Protein AF-A0A7W0KCL1-F1 (afdb_monomer)

Foldseek 3Di:
DDDDDDDDDDDDDDDDDDDDPDPPPPDDPPDPVPVVVVVVVVVVVVVVVVVVVVCVVPVVPDPVVPPPLDDDPDPDFDDKDADPVDNSWIWTQDPVGIDID

Solvent-accessible surface area (backbone atoms only — not comparable to full-atom values): 7010 Å² total; per-residue (Å²): 137,86,90,78,90,86,89,88,87,79,90,79,91,83,92,79,82,86,80,80,79,74,79,87,73,88,79,78,86,75,67,76,81,64,65,62,57,58,61,51,50,52,51,53,53,51,52,51,52,51,50,52,50,52,50,54,63,64,64,54,65,69,83,64,68,78,68,76,88,61,85,76,97,58,101,54,73,82,46,78,46,72,40,93,91,40,87,78,39,38,39,40,34,33,97,91,42,79,49,78,71

Mean predicted aligned error: 20.72 Å

Nearest PDB structures (foldseek):
  2kq8-assembly1_A  TM=3.205E-01  e=8.591E+00  [Bacillus thuringiensis] serovar konkukian

pLDDT: mean 71.92, std 16.6, range [38.66, 96.56]

Structure (mmCIF, N/CA/C/O backbone):
data_AF-A0A7W0KCL1-F1
#
_entry.id   AF-A0A7W0KCL1-F1
#
loop_
_atom_site.group_PDB
_atom_site.id
_atom_site.type_symbol
_atom_site.label_atom_id
_atom_site.label_alt_id
_atom_site.label_comp_id
_atom_site.label_asym_id
_atom_site.label_entity_id
_atom_site.label_seq_id
_atom_site.pdbx_PDB_ins_code
_atom_site.Cartn_x
_atom_site.Cartn_y
_atom_site.Cartn_z
_atom_site.occupancy
_atom_site.B_iso_or_equiv
_atom_site.auth_seq_id
_atom_site.auth_comp_id
_atom_site.auth_asym_id
_atom_site.auth_atom_id
_atom_site.pdbx_PDB_model_num
ATOM 1 N N . MET A 1 1 ? -71.463 10.173 85.326 1.00 38.66 1 MET A N 1
ATOM 2 C CA . MET A 1 1 ? -71.264 10.782 86.663 1.00 38.66 1 MET A CA 1
ATOM 3 C C . MET A 1 1 ? -70.099 10.067 87.355 1.00 38.66 1 MET A C 1
ATOM 5 O O . MET A 1 1 ? -69.989 8.862 87.196 1.00 38.66 1 MET A O 1
ATOM 9 N N . LYS A 1 2 ? -69.200 10.846 87.981 1.00 51.94 2 LYS A N 1
ATOM 10 C CA . LYS A 1 2 ? -67.881 10.530 88.609 1.00 51.94 2 LYS A CA 1
ATOM 11 C C . LYS A 1 2 ? -67.998 9.640 89.877 1.00 51.94 2 LYS A C 1
ATOM 13 O O . LYS A 1 2 ? -69.119 9.573 90.374 1.00 51.94 2 LYS A O 1
ATOM 18 N N . PRO A 1 3 ? -66.928 8.999 90.426 1.00 53.00 3 PRO A N 1
ATOM 19 C CA . PRO A 1 3 ? -65.611 9.580 90.817 1.00 53.00 3 PRO A CA 1
ATOM 20 C C . PRO A 1 3 ? -64.403 8.695 90.411 1.00 53.00 3 PRO A C 1
ATOM 22 O O . PRO A 1 3 ? -64.606 7.665 89.790 1.00 53.00 3 PRO A O 1
ATOM 25 N N . GLY A 1 4 ? -63.112 8.966 90.634 1.00 45.16 4 GLY A N 1
ATOM 26 C CA . GLY A 1 4 ? -62.271 9.936 91.363 1.00 45.16 4 GLY A CA 1
ATOM 27 C C . GLY A 1 4 ? -60.829 9.352 91.286 1.00 45.16 4 GLY A C 1
ATOM 28 O O . GLY A 1 4 ? -60.695 8.136 91.261 1.00 45.16 4 GLY A O 1
ATOM 29 N N . VAL A 1 5 ? -59.759 10.101 90.959 1.00 52.69 5 VAL A N 1
ATOM 30 C CA . VAL A 1 5 ? -58.849 10.807 91.909 1.00 52.69 5 VAL A CA 1
ATOM 31 C C . VAL A 1 5 ? -58.359 9.840 93.009 1.00 52.69 5 VAL A C 1
ATOM 33 O O . VAL A 1 5 ? -59.194 9.318 93.727 1.00 52.69 5 VAL A O 1
ATOM 36 N N . SER A 1 6 ? -57.087 9.535 93.289 1.00 53.59 6 SER A N 1
ATOM 37 C CA . SER A 1 6 ? -55.755 10.048 92.937 1.00 53.59 6 SER A CA 1
ATOM 38 C C . SER A 1 6 ? -54.704 9.079 93.503 1.00 53.59 6 SER A C 1
ATOM 40 O O . SER A 1 6 ? -54.946 8.483 94.548 1.00 53.59 6 SER A O 1
ATOM 42 N N . SER A 1 7 ? -53.500 9.021 92.930 1.00 56.59 7 SER A N 1
ATOM 43 C CA . SER A 1 7 ? -52.243 9.209 93.689 1.00 56.59 7 SER A CA 1
ATOM 44 C C . SER A 1 7 ? -51.022 9.122 92.769 1.00 56.59 7 SER A C 1
ATOM 46 O O . SER A 1 7 ? -50.796 8.155 92.053 1.00 56.59 7 SER A O 1
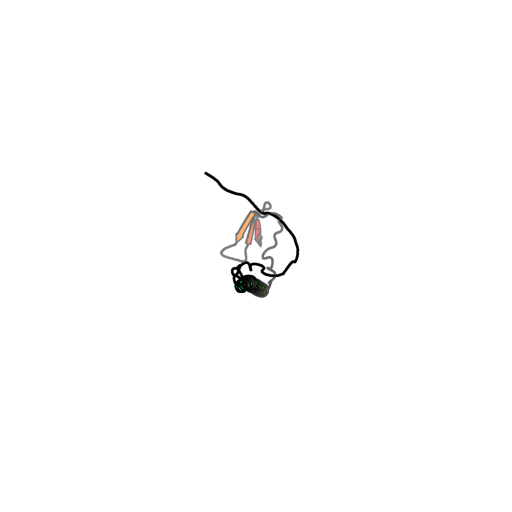ATOM 48 N N . ARG A 1 8 ? -50.239 10.199 92.795 1.00 53.28 8 ARG A N 1
ATOM 49 C CA . ARG A 1 8 ? -48.896 10.354 92.232 1.00 53.28 8 ARG A CA 1
ATOM 50 C C . ARG A 1 8 ? -47.976 10.549 93.439 1.00 53.28 8 ARG A C 1
ATOM 52 O O . ARG A 1 8 ? -48.338 11.378 94.268 1.00 53.28 8 ARG A O 1
ATOM 59 N N . SER A 1 9 ? -46.850 9.830 93.525 1.00 49.81 9 SER A N 1
ATOM 60 C CA . SER A 1 9 ? -45.655 10.072 94.382 1.00 49.81 9 SER A CA 1
ATOM 61 C C . SER A 1 9 ? -45.012 8.705 94.691 1.00 49.81 9 SER A C 1
ATOM 63 O O . SER A 1 9 ? -45.734 7.812 95.105 1.00 49.81 9 SER A O 1
ATOM 65 N N . SER A 1 10 ? -43.721 8.411 94.552 1.00 51.62 10 SER A N 1
ATOM 66 C CA . SER A 1 10 ? -42.523 9.170 94.187 1.00 51.62 10 SER A CA 1
ATOM 67 C C . SER A 1 10 ? -41.351 8.186 94.041 1.00 51.62 10 SER A C 1
ATOM 69 O O . SER A 1 10 ? -41.337 7.189 94.755 1.00 51.62 10 SER A O 1
ATOM 71 N N . ARG A 1 11 ? -40.341 8.592 93.249 1.00 48.09 11 ARG A N 1
ATOM 72 C CA . ARG A 1 11 ? -38.907 8.214 93.311 1.00 48.09 11 ARG A CA 1
ATOM 73 C C . ARG A 1 11 ? -38.520 6.761 92.990 1.00 48.09 11 ARG A C 1
ATOM 75 O O . ARG A 1 11 ? -39.255 5.841 93.289 1.00 48.09 11 ARG A O 1
ATOM 82 N N . GLU A 1 12 ? -37.325 6.424 92.518 1.00 49.66 12 GLU A N 1
ATOM 83 C CA . GLU A 1 12 ? -36.223 7.049 91.768 1.00 49.66 12 GLU A CA 1
ATOM 84 C C . GLU A 1 12 ? -35.166 5.927 91.647 1.00 49.66 12 GLU A C 1
ATOM 86 O O . GLU A 1 12 ? -34.952 5.202 92.613 1.00 49.66 12 GLU A O 1
ATOM 91 N N . ALA A 1 13 ? -34.524 5.819 90.481 1.00 50.34 13 ALA A N 1
ATOM 92 C CA . ALA A 1 13 ? -33.224 5.183 90.212 1.00 50.34 13 ALA A CA 1
ATOM 93 C C . ALA A 1 13 ? -32.998 3.672 90.485 1.00 50.34 13 ALA A C 1
ATOM 95 O O . ALA A 1 13 ? -32.765 3.247 91.610 1.00 50.34 13 ALA A O 1
ATOM 96 N N . ALA A 1 14 ? -32.824 2.903 89.399 1.00 54.47 14 ALA A N 1
ATOM 97 C CA . ALA A 1 14 ? -31.507 2.366 89.013 1.00 54.47 14 ALA A CA 1
ATOM 98 C C . ALA A 1 14 ? -31.525 1.827 87.558 1.00 54.47 14 ALA A C 1
ATOM 100 O O . ALA A 1 14 ? -32.553 1.305 87.123 1.00 54.47 14 ALA A O 1
ATOM 101 N N . PRO A 1 15 ? -30.422 1.951 86.791 1.00 57.19 15 PRO A N 1
ATOM 102 C CA . PRO A 1 15 ? -30.342 1.535 85.394 1.00 57.19 15 PRO A CA 1
ATOM 103 C C . PRO A 1 15 ? -29.842 0.084 85.279 1.00 57.19 15 PRO A C 1
ATOM 105 O O . PRO A 1 15 ? -28.698 -0.205 85.612 1.00 57.19 15 PRO A O 1
ATOM 108 N N . GLY A 1 16 ? -30.686 -0.821 84.786 1.00 52.50 16 GLY A N 1
ATOM 109 C CA . GLY A 1 16 ? -30.277 -2.137 84.276 1.00 52.50 16 GLY A CA 1
ATOM 110 C C . GLY A 1 16 ? -30.568 -2.162 82.779 1.00 52.50 16 GLY A C 1
ATOM 111 O O . GLY A 1 16 ? -31.720 -2.045 82.380 1.00 52.50 16 GLY A O 1
ATOM 112 N N . THR A 1 17 ? -29.559 -1.937 81.941 1.00 58.91 17 THR A N 1
ATOM 113 C CA . THR A 1 17 ? -28.850 -2.984 81.186 1.00 58.91 17 THR A CA 1
ATOM 114 C C . THR A 1 17 ? -29.774 -3.876 80.359 1.00 58.91 17 THR A C 1
ATOM 116 O O . THR A 1 17 ? -30.519 -4.700 80.880 1.00 58.91 17 THR A O 1
ATOM 119 N N . ASP A 1 18 ? -29.591 -3.733 79.049 1.00 52.59 18 ASP A N 1
ATOM 120 C CA . ASP A 1 18 ? -29.627 -4.819 78.079 1.00 52.59 18 ASP A CA 1
ATOM 121 C C . ASP A 1 18 ? -30.991 -5.391 77.715 1.00 52.59 18 ASP A C 1
ATOM 123 O O . ASP A 1 18 ? -31.395 -6.456 78.160 1.00 52.59 18 ASP A O 1
ATOM 127 N N . THR A 1 19 ? -31.631 -4.765 76.731 1.00 54.84 19 THR A N 1
ATOM 128 C CA . THR A 1 19 ? -32.084 -5.514 75.550 1.00 54.84 19 THR A CA 1
ATOM 129 C C . THR A 1 19 ? -32.093 -4.552 74.368 1.00 54.84 19 THR A C 1
ATOM 131 O O . THR A 1 19 ? -33.088 -3.893 74.073 1.00 54.84 19 THR A O 1
ATOM 134 N N . LEU A 1 20 ? -30.948 -4.434 73.691 1.00 52.84 20 LEU A N 1
ATOM 135 C CA . LEU A 1 20 ? -30.925 -3.907 72.333 1.00 52.84 20 LEU A CA 1
ATOM 136 C C . LEU A 1 20 ? -31.778 -4.852 71.487 1.00 52.84 20 LEU A C 1
ATOM 138 O O . LEU A 1 20 ? -31.382 -5.985 71.219 1.00 52.84 20 LEU A O 1
ATOM 142 N N 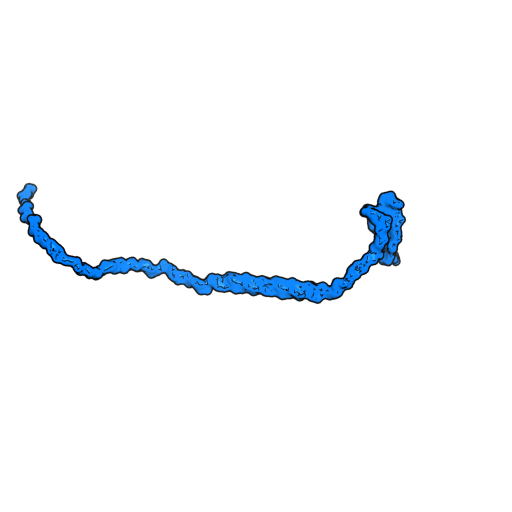. ALA A 1 21 ? -32.966 -4.382 71.109 1.00 53.28 21 ALA A N 1
ATOM 143 C CA . ALA A 1 21 ? -33.758 -4.977 70.052 1.00 53.28 21 ALA A CA 1
ATOM 144 C C . ALA A 1 21 ? -32.858 -5.089 68.820 1.00 53.28 21 ALA A C 1
ATOM 146 O O . ALA A 1 21 ? -32.479 -4.100 68.194 1.00 53.28 21 ALA A O 1
ATOM 147 N N . GLN A 1 22 ? -32.446 -6.320 68.554 1.00 58.47 22 GLN A N 1
ATOM 148 C CA . GLN A 1 22 ? -31.591 -6.695 67.453 1.00 58.47 22 GLN A CA 1
ATOM 149 C C . GLN A 1 22 ? -32.309 -6.323 66.149 1.00 58.47 22 GLN A C 1
ATOM 151 O O . GLN A 1 22 ? -33.389 -6.858 65.889 1.00 58.47 22 GLN A O 1
ATOM 156 N N . PRO A 1 23 ? -31.773 -5.409 65.319 1.00 49.62 23 PRO A N 1
ATOM 157 C CA . PRO A 1 23 ? -32.329 -5.211 63.997 1.00 49.62 23 PRO A CA 1
ATOM 158 C C . PRO A 1 23 ? -32.064 -6.490 63.204 1.00 49.62 23 PRO A C 1
ATOM 160 O O . PRO A 1 23 ? -30.919 -6.834 62.907 1.00 49.62 23 PRO A O 1
ATOM 163 N N . ALA A 1 24 ? -33.135 -7.207 62.870 1.00 54.75 24 ALA A N 1
ATOM 164 C CA . ALA A 1 24 ? -33.126 -8.248 61.856 1.00 54.75 24 ALA A CA 1
ATOM 165 C C . ALA A 1 24 ? -32.843 -7.601 60.489 1.00 54.75 24 ALA A C 1
ATOM 167 O O . ALA A 1 24 ? -33.739 -7.361 59.690 1.00 54.75 24 ALA A O 1
ATOM 168 N N . ALA A 1 25 ? -31.574 -7.291 60.236 1.00 55.88 25 ALA A N 1
ATOM 169 C CA . ALA A 1 25 ? -31.045 -6.959 58.920 1.00 55.88 25 ALA A CA 1
ATOM 170 C C . ALA A 1 25 ? -30.234 -8.151 58.392 1.00 55.88 25 ALA A C 1
ATOM 172 O O . ALA A 1 25 ? -29.090 -8.036 57.961 1.00 55.88 25 ALA A O 1
ATOM 17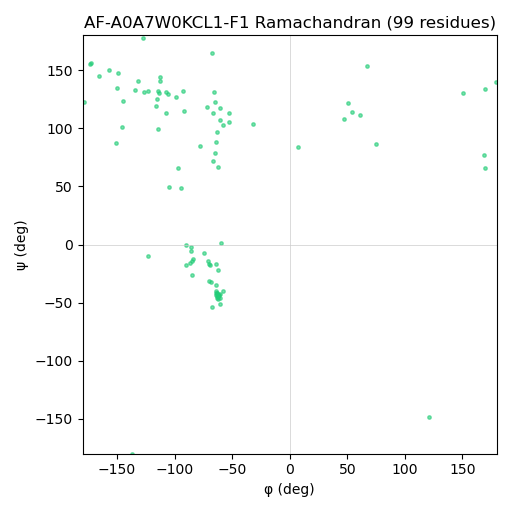3 N N . SER A 1 26 ? -30.825 -9.342 58.450 1.00 57.88 26 SER A N 1
ATOM 174 C CA . SER A 1 26 ? -30.356 -10.502 57.700 1.00 57.88 26 SER A CA 1
ATOM 175 C C . SER A 1 26 ? -30.816 -10.352 56.253 1.00 57.88 26 SER A C 1
ATOM 177 O O . SER A 1 26 ? -31.866 -10.860 55.869 1.00 57.88 26 SER A O 1
ATOM 179 N N . GLY A 1 27 ? -30.050 -9.626 55.445 1.00 56.44 27 GLY A N 1
ATOM 180 C CA . GLY A 1 27 ? -30.345 -9.548 54.021 1.00 56.44 27 GLY A CA 1
ATOM 181 C C . GLY A 1 27 ? -29.550 -8.487 53.294 1.00 56.44 27 GLY A C 1
ATOM 182 O O . GLY A 1 27 ? -30.101 -7.442 52.998 1.00 56.44 27 GLY A O 1
ATOM 183 N N . GLN A 1 28 ? -28.275 -8.768 53.009 1.00 55.19 28 GLN A N 1
ATOM 184 C CA . GLN A 1 28 ? -27.608 -8.471 51.728 1.00 55.19 28 GLN A CA 1
ATOM 185 C C . GLN A 1 28 ? -26.093 -8.693 51.850 1.00 55.19 28 GLN A C 1
ATOM 187 O O . GLN A 1 28 ? -25.278 -7.793 51.686 1.00 55.19 28 GLN A O 1
ATOM 192 N N . LEU A 1 29 ? -25.682 -9.942 52.061 1.00 55.06 29 LEU A N 1
ATOM 193 C CA . LEU A 1 29 ? -24.385 -10.388 51.551 1.00 55.06 29 LEU A CA 1
ATOM 194 C C . LEU A 1 29 ? -24.649 -11.103 50.230 1.00 55.06 29 LEU A C 1
ATOM 196 O O . LEU A 1 29 ?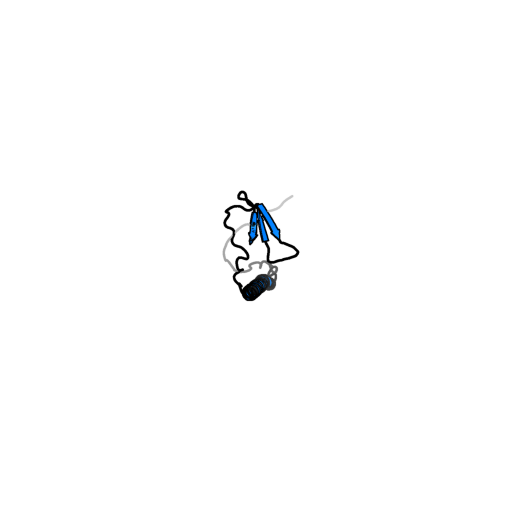 -24.502 -12.315 50.106 1.00 55.06 29 LEU A O 1
ATOM 200 N N . ALA A 1 30 ? -25.116 -10.336 49.242 1.00 58.19 30 ALA A N 1
ATOM 201 C CA . ALA A 1 30 ? -25.181 -10.797 47.868 1.00 58.19 30 ALA A CA 1
ATOM 202 C C . ALA A 1 30 ? -23.742 -11.056 47.395 1.00 58.19 30 ALA A C 1
ATOM 204 O O . ALA A 1 30 ? -22.995 -10.141 47.063 1.00 58.19 30 ALA A O 1
ATOM 205 N N . SER A 1 31 ? -23.342 -12.323 47.477 1.00 61.16 31 SER A N 1
ATOM 206 C CA . SER A 1 31 ? -22.246 -12.996 46.783 1.00 61.16 31 SER A CA 1
ATOM 207 C C . SER A 1 31 ? -21.317 -12.099 45.949 1.00 61.16 31 SER A C 1
ATOM 209 O O . SER A 1 31 ? -21.376 -12.079 44.721 1.00 61.16 31 SER A O 1
ATOM 211 N N . ARG A 1 32 ? -20.322 -11.486 46.605 1.00 58.34 32 ARG A N 1
ATOM 212 C CA . ARG A 1 32 ? -19.130 -10.872 45.974 1.0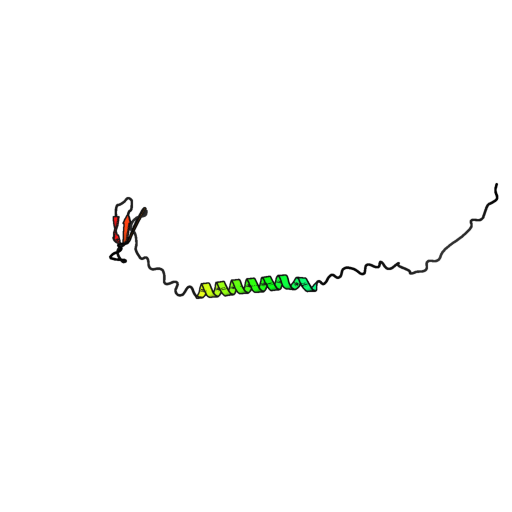0 58.34 32 ARG A CA 1
ATOM 213 C C . ARG A 1 32 ? -18.267 -11.856 45.159 1.00 58.34 32 ARG A C 1
ATOM 215 O O . ARG A 1 32 ? -17.252 -11.469 44.592 1.00 58.34 32 ARG A O 1
ATOM 222 N N . ARG A 1 33 ? -18.658 -13.132 45.072 1.00 58.97 33 ARG A N 1
ATOM 223 C CA . ARG A 1 33 ? -17.962 -14.191 44.318 1.00 58.97 33 ARG A CA 1
ATOM 224 C C . ARG A 1 33 ? -18.064 -14.036 42.793 1.00 58.97 33 ARG A C 1
ATOM 226 O O . ARG A 1 33 ? -17.305 -14.677 42.077 1.00 58.97 33 ARG A O 1
ATOM 233 N N . GLY A 1 34 ? -18.967 -13.191 42.284 1.00 56.81 34 GLY A N 1
ATOM 234 C CA . GLY A 1 34 ? -19.136 -12.951 40.843 1.00 56.81 34 GLY A CA 1
ATOM 235 C C . GLY A 1 34 ? -18.228 -11.870 40.240 1.00 56.81 34 GLY A C 1
ATOM 236 O O . GLY A 1 34 ? -18.072 -11.826 39.024 1.00 56.81 34 GLY A O 1
ATOM 237 N N . GLN A 1 35 ? -17.607 -11.014 41.061 1.00 60.75 35 GLN A N 1
ATOM 238 C CA . GLN A 1 35 ? -16.940 -9.791 40.581 1.00 60.75 35 GLN A CA 1
ATOM 239 C C . GLN A 1 35 ? -15.503 -9.998 40.078 1.00 60.75 35 GLN A C 1
ATOM 241 O O . GLN A 1 35 ? -14.969 -9.123 39.411 1.00 60.75 35 GLN A O 1
ATOM 246 N N . TRP A 1 36 ? -14.885 -11.154 40.340 1.00 59.22 36 TRP A N 1
ATOM 247 C CA . TRP A 1 36 ? -13.525 -11.469 39.869 1.00 59.22 36 TRP A CA 1
ATOM 248 C C . TRP A 1 36 ? -13.484 -12.037 38.445 1.00 59.22 36 TRP A C 1
ATOM 250 O O . TRP A 1 36 ? -12.430 -12.059 37.817 1.00 59.22 36 TRP A O 1
ATOM 260 N N . LYS A 1 37 ? -14.630 -12.458 37.899 1.00 71.44 37 LYS A N 1
ATOM 261 C CA . LYS A 1 37 ? -14.706 -12.977 36.525 1.00 71.44 37 LYS A CA 1
ATOM 262 C C . LYS A 1 37 ? -14.502 -11.876 35.481 1.00 71.44 37 LYS A C 1
ATOM 264 O O . LYS A 1 37 ? -13.939 -12.138 34.426 1.00 71.44 37 LYS A O 1
ATOM 269 N N . LEU A 1 38 ? -14.920 -10.649 35.800 1.00 75.81 38 LEU A N 1
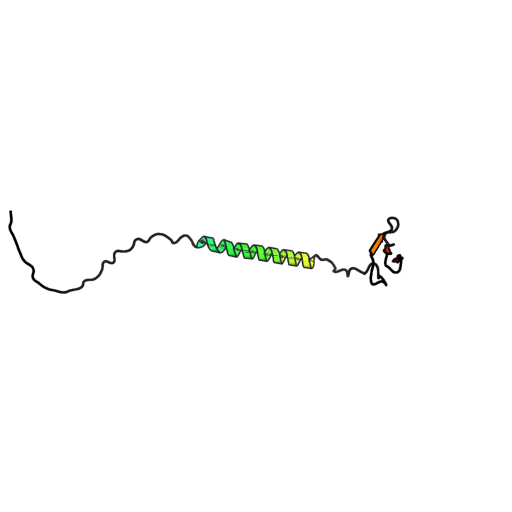ATOM 270 C CA . LEU A 1 38 ? -14.783 -9.488 34.924 1.00 75.81 38 LEU A CA 1
ATOM 271 C C . LEU A 1 38 ? -13.313 -9.060 34.720 1.00 75.81 38 LEU A C 1
ATOM 273 O O . LEU A 1 38 ? -12.886 -9.013 33.568 1.00 75.81 38 LEU A O 1
ATOM 277 N N . PRO A 1 39 ? -12.499 -8.818 35.773 1.00 82.44 39 PRO A N 1
ATOM 278 C CA . PRO A 1 39 ? -11.087 -8.488 35.583 1.00 82.44 39 PRO A CA 1
ATOM 279 C C . PRO A 1 39 ? -10.308 -9.648 34.956 1.00 82.44 39 PRO A C 1
ATOM 281 O O . PRO A 1 39 ? -9.439 -9.408 34.125 1.00 82.44 39 PRO A O 1
ATOM 284 N N . LEU A 1 40 ? -10.654 -10.901 35.275 1.00 87.19 40 LEU A N 1
ATOM 285 C CA . LEU A 1 40 ? -10.015 -12.066 34.663 1.00 87.19 40 LEU A CA 1
ATOM 286 C C . LEU A 1 40 ? -10.273 -12.135 33.150 1.00 87.19 40 LEU A C 1
ATOM 288 O O . LEU A 1 40 ? -9.347 -12.390 32.384 1.00 87.19 40 LEU A O 1
ATOM 292 N N . GLY A 1 41 ? -11.503 -11.853 32.711 1.00 88.62 41 GLY A N 1
ATOM 293 C CA . GLY A 1 41 ? -11.835 -11.769 31.288 1.00 88.62 41 GLY A CA 1
ATOM 294 C C . GLY A 1 41 ? -11.041 -10.679 30.565 1.00 88.62 41 GLY A C 1
ATOM 295 O O . GLY A 1 41 ? -10.499 -10.931 29.493 1.00 88.62 41 GLY A O 1
ATOM 296 N N . ILE A 1 42 ? -10.900 -9.500 31.180 1.00 91.69 42 ILE A N 1
ATOM 297 C CA . ILE A 1 42 ? -10.116 -8.388 30.618 1.00 91.69 42 ILE A CA 1
ATOM 298 C C . ILE A 1 42 ? -8.643 -8.780 30.464 1.00 91.69 42 ILE A C 1
ATOM 300 O O . ILE A 1 42 ? -8.057 -8.536 29.412 1.00 91.69 42 ILE A O 1
ATOM 304 N N . VAL A 1 43 ? -8.055 -9.428 31.475 1.00 94.75 43 VAL A N 1
ATOM 305 C CA . VAL A 1 43 ? -6.657 -9.884 31.422 1.00 94.75 43 VAL A CA 1
ATOM 306 C C . VAL A 1 43 ? -6.451 -10.895 30.296 1.00 94.75 43 VAL A C 1
ATOM 308 O O . VAL A 1 43 ? -5.487 -10.775 29.546 1.00 94.75 43 VAL A O 1
ATOM 311 N N . ILE A 1 44 ? -7.364 -11.854 30.126 1.00 94.94 44 ILE A N 1
ATOM 312 C CA . ILE A 1 44 ? -7.268 -12.851 29.050 1.00 94.94 44 ILE A CA 1
ATOM 313 C C . ILE A 1 44 ? -7.340 -12.178 27.675 1.00 94.94 44 ILE A C 1
ATOM 315 O O . ILE A 1 44 ? -6.512 -12.466 26.814 1.00 94.94 44 ILE A O 1
ATOM 319 N N . VAL A 1 45 ? -8.283 -11.253 27.471 1.00 95.44 45 VAL A N 1
ATOM 320 C CA . VAL A 1 45 ? -8.408 -10.517 26.201 1.00 95.44 45 VAL A CA 1
ATOM 321 C C . VAL A 1 45 ? -7.166 -9.666 25.930 1.00 95.44 45 VAL A C 1
ATOM 323 O O . VAL A 1 45 ? -6.665 -9.668 24.809 1.00 95.44 45 VAL A O 1
ATOM 326 N N . ALA A 1 46 ? -6.626 -8.989 26.947 1.00 95.81 46 ALA A N 1
ATOM 327 C CA . ALA A 1 46 ? -5.402 -8.203 26.813 1.00 95.81 46 ALA A CA 1
ATOM 328 C C . ALA A 1 46 ? -4.197 -9.080 26.437 1.00 95.81 46 ALA A C 1
ATOM 330 O O . ALA A 1 46 ? -3.445 -8.732 25.531 1.00 95.81 46 ALA A O 1
ATOM 331 N N . LEU A 1 47 ? -4.043 -10.244 27.076 1.00 96.56 47 LEU A N 1
ATOM 332 C CA . LEU A 1 47 ? -2.977 -11.193 26.749 1.00 96.56 47 LEU A CA 1
ATOM 333 C C . LEU A 1 47 ? -3.119 -11.748 25.329 1.00 96.56 47 LEU A C 1
ATOM 335 O O . LEU A 1 47 ? -2.122 -11.849 24.621 1.00 96.56 47 LEU A O 1
ATOM 339 N N . LEU A 1 48 ? -4.342 -12.053 24.887 1.00 96.12 48 LEU A N 1
ATOM 340 C CA . LEU A 1 48 ? -4.600 -12.488 23.513 1.00 96.12 48 LEU A CA 1
ATOM 341 C C . LEU A 1 48 ? -4.279 -11.389 22.497 1.00 96.12 48 LEU A C 1
ATOM 343 O O . LEU A 1 48 ? -3.664 -11.676 21.472 1.00 96.12 48 LEU A O 1
ATOM 347 N N . ALA A 1 49 ? -4.642 -10.137 22.783 1.00 94.06 49 ALA A N 1
ATOM 348 C CA . ALA A 1 49 ? -4.314 -9.002 21.925 1.00 94.06 49 ALA A CA 1
ATOM 349 C C . ALA A 1 49 ? -2.795 -8.800 21.817 1.00 94.06 49 ALA A C 1
ATOM 351 O O . ALA A 1 49 ? -2.274 -8.664 20.712 1.00 94.06 49 ALA A O 1
ATOM 352 N N . ILE A 1 50 ? -2.077 -8.860 22.946 1.00 94.56 50 ILE A N 1
ATOM 353 C CA . ILE A 1 50 ? -0.612 -8.751 22.980 1.00 94.56 50 ILE A CA 1
ATOM 354 C C . ILE A 1 50 ? 0.032 -9.902 22.208 1.00 94.56 50 ILE A C 1
ATOM 356 O O . ILE A 1 50 ? 0.907 -9.651 21.386 1.00 94.56 50 ILE A O 1
ATOM 360 N N . ALA A 1 51 ? -0.408 -11.143 22.429 1.00 93.50 51 ALA A N 1
ATOM 361 C CA . ALA A 1 51 ? 0.126 -12.311 21.734 1.00 93.50 51 ALA A CA 1
ATOM 362 C C . ALA A 1 51 ? -0.118 -12.231 20.220 1.00 93.50 51 ALA A C 1
ATOM 364 O O . ALA A 1 51 ? 0.793 -12.483 19.438 1.00 93.50 51 ALA A O 1
ATOM 365 N N . THR A 1 52 ? -1.318 -11.819 19.806 1.00 91.06 52 THR A N 1
ATOM 366 C CA . THR A 1 52 ? -1.665 -11.641 18.387 1.00 91.06 52 THR A CA 1
ATOM 367 C C . THR A 1 52 ? -0.823 -10.540 17.749 1.00 91.06 52 THR A C 1
ATOM 369 O O . THR A 1 52 ? -0.304 -10.726 16.651 1.00 91.06 52 THR A O 1
ATOM 372 N N . TRP A 1 53 ? -0.636 -9.417 18.446 1.00 87.44 53 TRP A N 1
ATOM 373 C CA . TRP A 1 53 ? 0.221 -8.329 17.983 1.00 87.44 53 TRP A CA 1
ATOM 374 C C . TRP A 1 53 ? 1.685 -8.763 17.865 1.00 87.44 53 TRP A C 1
ATOM 376 O O . TRP A 1 53 ? 2.307 -8.500 16.844 1.00 87.44 53 TRP A O 1
ATOM 386 N N . TRP A 1 54 ? 2.214 -9.485 18.855 1.00 89.00 54 TRP A N 1
ATOM 387 C CA . TRP A 1 54 ? 3.582 -10.012 18.835 1.00 89.00 54 TRP A CA 1
ATOM 388 C C . TRP A 1 54 ? 3.819 -10.974 17.674 1.00 89.00 54 TRP A C 1
ATOM 390 O O . TRP A 1 54 ? 4.819 -10.864 16.967 1.00 89.00 54 TRP A O 1
ATOM 400 N N . VAL A 1 55 ? 2.881 -11.898 17.457 1.00 85.38 55 VAL A N 1
ATOM 401 C CA . VAL A 1 55 ? 2.912 -12.811 16.314 1.00 85.38 55 VAL A CA 1
ATOM 402 C C . VAL A 1 55 ? 2.861 -12.000 15.021 1.00 85.38 55 VAL A C 1
ATOM 404 O O . VAL A 1 55 ? 3.761 -12.139 14.209 1.00 85.38 55 VAL A O 1
ATOM 407 N N . SER A 1 56 ? 1.914 -11.075 14.851 1.00 76.38 56 SER A N 1
ATOM 408 C CA . SER A 1 56 ? 1.846 -10.235 13.645 1.00 76.38 56 SER A CA 1
ATOM 409 C C . SER A 1 56 ? 3.119 -9.416 13.408 1.00 76.38 56 SER A C 1
ATOM 411 O O . SER A 1 56 ? 3.554 -9.309 12.270 1.00 76.38 56 SER A O 1
ATOM 413 N N . ALA A 1 57 ? 3.731 -8.864 14.458 1.00 73.56 57 ALA A N 1
ATOM 414 C CA . ALA A 1 57 ? 4.964 -8.088 14.354 1.00 73.56 57 ALA A CA 1
ATOM 415 C C . ALA A 1 57 ? 6.171 -8.955 13.967 1.00 73.56 57 ALA A C 1
ATOM 417 O O . ALA A 1 57 ? 7.057 -8.484 13.268 1.00 73.56 57 ALA A O 1
ATOM 418 N N . THR A 1 58 ? 6.192 -10.220 14.392 1.00 72.00 58 THR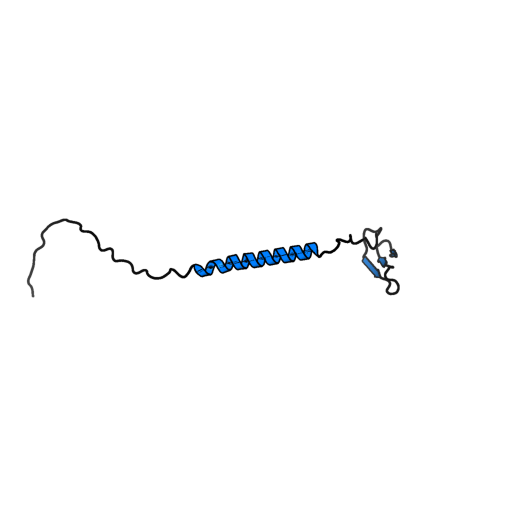 A N 1
ATOM 419 C CA . THR A 1 58 ? 7.274 -11.167 14.071 1.00 72.00 58 THR A CA 1
ATOM 420 C C . THR A 1 58 ? 7.054 -11.854 12.714 1.00 72.00 58 THR A C 1
ATOM 422 O O . THR A 1 58 ? 8.011 -12.273 12.073 1.00 72.00 58 THR A O 1
ATOM 425 N N . TYR A 1 59 ? 5.796 -11.974 12.273 1.00 64.81 59 TYR A N 1
ATOM 426 C CA . TYR A 1 59 ? 5.390 -12.531 10.976 1.00 64.81 59 TYR A CA 1
ATOM 427 C C . TYR A 1 59 ? 5.300 -11.492 9.851 1.00 64.81 59 TYR A C 1
ATOM 429 O O . TYR A 1 59 ? 5.032 -11.880 8.713 1.00 64.81 59 TYR A O 1
ATOM 437 N N . ASN A 1 60 ? 5.580 -10.212 10.121 1.00 57.06 60 ASN A N 1
ATOM 438 C CA . ASN A 1 60 ? 6.073 -9.290 9.095 1.00 57.06 60 ASN A CA 1
ATOM 439 C C . ASN A 1 60 ? 7.474 -9.782 8.699 1.00 57.06 60 ASN A C 1
ATOM 441 O O . ASN A 1 60 ? 8.498 -9.290 9.164 1.00 57.06 60 ASN A O 1
ATOM 445 N N . GLY A 1 61 ? 7.488 -10.907 7.984 1.00 51.06 61 GLY A N 1
ATOM 446 C CA . GLY A 1 61 ? 8.685 -11.603 7.565 1.00 51.06 61 GLY A CA 1
ATOM 447 C C . GLY A 1 61 ? 9.424 -10.711 6.606 1.00 51.06 61 GLY A C 1
ATOM 448 O O . GLY A 1 61 ? 8.827 -10.334 5.610 1.00 51.06 61 GLY A O 1
ATOM 449 N N . ASP A 1 62 ? 10.676 -10.404 6.938 1.00 55.97 62 ASP A N 1
ATOM 450 C CA . ASP A 1 62 ? 11.458 -9.376 6.272 1.00 55.97 62 ASP A CA 1
ATOM 451 C C . ASP A 1 62 ? 10.621 -8.093 6.124 1.00 55.97 62 ASP A C 1
ATOM 453 O O . ASP A 1 62 ? 9.791 -7.937 5.226 1.00 55.97 62 ASP A O 1
ATOM 457 N N . ASP A 1 63 ? 10.955 -7.069 6.903 1.00 55.34 63 ASP A N 1
ATOM 458 C CA . ASP A 1 63 ? 10.931 -5.726 6.332 1.00 55.34 63 ASP A CA 1
ATOM 459 C C . ASP A 1 63 ? 11.975 -5.733 5.200 1.00 55.34 63 ASP A C 1
ATOM 461 O O . ASP A 1 63 ? 13.052 -5.146 5.316 1.00 55.34 63 ASP A O 1
ATOM 465 N N . GLY A 1 64 ? 11.714 -6.500 4.137 1.00 55.62 64 GLY A N 1
ATOM 466 C CA . GLY A 1 64 ? 12.430 -6.513 2.892 1.00 55.62 64 GLY A CA 1
ATOM 467 C C . GLY A 1 64 ? 12.168 -5.126 2.395 1.00 55.62 64 GLY A C 1
ATOM 468 O O . GLY A 1 64 ? 11.113 -4.882 1.816 1.00 55.62 64 GLY A O 1
ATOM 469 N N . GLN A 1 65 ? 13.060 -4.224 2.817 1.00 59.34 65 GLN A N 1
ATOM 470 C CA . GLN A 1 65 ? 13.092 -2.804 2.533 1.00 59.34 65 GLN A CA 1
ATOM 471 C C . GLN A 1 65 ? 12.499 -2.673 1.154 1.00 59.34 65 GLN A C 1
ATOM 473 O O . GLN A 1 65 ? 13.137 -3.139 0.209 1.00 59.34 65 GLN A O 1
ATOM 478 N N . ALA A 1 66 ? 11.242 -2.221 1.068 1.00 62.81 66 ALA A N 1
ATOM 479 C CA . ALA A 1 66 ? 10.537 -2.206 -0.197 1.00 62.81 66 ALA A CA 1
ATOM 480 C C . ALA A 1 66 ? 11.406 -1.354 -1.112 1.00 62.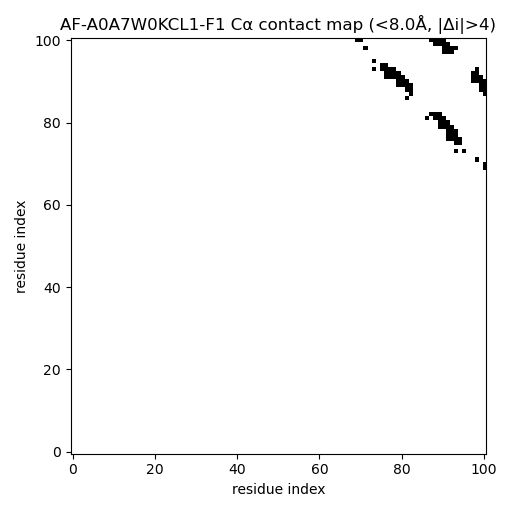81 66 ALA A C 1
ATOM 482 O O . ALA A 1 66 ? 11.516 -0.142 -0.916 1.00 62.81 66 ALA A O 1
ATOM 483 N N . ALA A 1 67 ? 12.148 -2.023 -1.995 1.00 67.81 67 ALA A N 1
ATOM 484 C CA . ALA A 1 67 ? 13.159 -1.354 -2.776 1.00 67.81 67 ALA A CA 1
ATOM 485 C C . ALA A 1 67 ? 12.389 -0.385 -3.670 1.00 67.81 67 ALA A C 1
ATOM 487 O O . ALA A 1 67 ? 11.380 -0.799 -4.253 1.00 67.81 67 ALA A O 1
ATOM 488 N N . PRO A 1 68 ? 12.789 0.894 -3.740 1.00 70.38 68 PRO A N 1
ATOM 489 C CA . PRO A 1 68 ? 12.132 1.833 -4.627 1.00 70.38 68 PRO A CA 1
ATOM 490 C C . PRO A 1 68 ? 12.107 1.236 -6.035 1.00 70.38 68 PRO A C 1
ATOM 492 O O . PRO A 1 68 ? 13.156 1.036 -6.640 1.00 70.38 68 PRO A O 1
ATOM 495 N N . ILE A 1 69 ? 10.910 0.911 -6.530 1.00 70.44 69 ILE A N 1
ATOM 496 C CA . ILE A 1 69 ? 10.726 0.343 -7.874 1.00 70.44 69 ILE A CA 1
ATOM 497 C C . ILE A 1 69 ? 11.007 1.380 -8.967 1.00 70.44 69 ILE A C 1
ATOM 499 O O . ILE A 1 69 ? 11.213 1.020 -10.115 1.00 70.44 69 ILE A O 1
ATOM 503 N N . ALA A 1 70 ? 11.019 2.662 -8.590 1.00 70.19 70 ALA A N 1
ATOM 504 C CA . ALA A 1 70 ? 11.363 3.797 -9.428 1.00 70.19 70 ALA A CA 1
ATOM 505 C C . ALA A 1 70 ? 11.813 4.970 -8.545 1.00 70.19 70 ALA A C 1
ATOM 507 O O . ALA A 1 70 ? 11.331 5.133 -7.419 1.00 70.19 70 ALA A O 1
ATOM 508 N N . THR A 1 71 ? 12.706 5.813 -9.065 1.00 74.50 71 THR A N 1
ATOM 509 C CA . THR A 1 71 ? 13.025 7.124 -8.477 1.00 74.50 71 THR A CA 1
ATOM 510 C C . THR A 1 71 ? 12.608 8.189 -9.478 1.00 74.50 71 THR A C 1
ATOM 512 O O . THR A 1 71 ? 13.096 8.189 -10.603 1.00 74.50 71 THR A O 1
ATOM 515 N N . LEU A 1 72 ? 11.687 9.070 -9.091 1.00 73.69 72 LEU A N 1
ATOM 516 C CA . LEU A 1 72 ? 11.226 10.156 -9.954 1.00 73.69 72 LEU A CA 1
ATOM 517 C C . LEU A 1 72 ? 12.053 11.413 -9.692 1.00 73.69 72 LEU A C 1
ATOM 519 O O . LEU A 1 72 ? 12.179 11.840 -8.544 1.00 73.69 72 LEU A O 1
ATOM 523 N N . ASP A 1 73 ? 12.537 12.046 -10.759 1.00 74.06 73 ASP A N 1
ATOM 524 C CA . ASP A 1 73 ? 13.195 13.358 -10.708 1.00 74.06 73 ASP A CA 1
ATOM 525 C C . ASP A 1 73 ? 12.173 14.473 -10.990 1.00 74.06 73 ASP A C 1
ATOM 527 O O . ASP A 1 73 ? 12.322 15.310 -11.881 1.00 74.06 73 ASP A O 1
ATOM 531 N N . THR A 1 74 ? 11.028 14.413 -10.307 1.00 70.88 74 THR A N 1
ATOM 532 C CA . THR A 1 74 ? 9.980 15.433 -10.395 1.00 70.88 74 THR A CA 1
ATOM 533 C C . THR A 1 74 ? 9.224 15.522 -9.069 1.00 70.88 74 THR A C 1
ATOM 535 O O . THR A 1 74 ? 8.880 14.491 -8.487 1.00 70.88 74 THR A O 1
ATOM 538 N N . PRO A 1 75 ? 8.971 16.740 -8.556 1.00 74.00 75 PRO A N 1
ATOM 539 C CA . PRO A 1 75 ? 8.260 16.923 -7.294 1.00 74.00 75 PRO A CA 1
ATOM 540 C C . PRO A 1 75 ? 6.750 16.651 -7.410 1.00 74.00 75 PRO A C 1
ATOM 542 O O . PRO A 1 75 ? 6.055 16.666 -6.394 1.00 74.00 75 PRO A O 1
ATOM 545 N N . ASP A 1 76 ? 6.229 16.432 -8.620 1.00 81.44 76 ASP A N 1
ATOM 546 C CA . ASP A 1 76 ? 4.803 16.341 -8.902 1.00 81.44 76 ASP A CA 1
ATOM 547 C C . ASP A 1 76 ? 4.506 15.309 -10.004 1.00 81.44 76 ASP A C 1
ATOM 549 O O . ASP A 1 76 ? 5.003 15.403 -11.116 1.00 81.44 76 ASP A O 1
ATOM 553 N N . PHE A 1 77 ? 3.657 14.322 -9.726 1.00 85.38 77 PHE A N 1
ATOM 554 C CA . PHE A 1 77 ? 3.148 13.386 -10.732 1.00 85.38 77 PHE A CA 1
ATOM 555 C C . PHE A 1 77 ? 1.628 13.266 -10.593 1.00 85.38 77 PHE A C 1
ATOM 557 O O . PHE A 1 77 ? 1.098 13.250 -9.483 1.00 85.38 77 PHE A O 1
ATOM 564 N N . HIS A 1 78 ? 0.924 13.183 -11.723 1.00 91.06 78 HIS A N 1
ATOM 565 C CA . HIS A 1 78 ? -0.551 13.180 -11.776 1.00 91.06 78 HIS A CA 1
ATOM 566 C C . HIS A 1 78 ? -1.128 11.949 -12.468 1.00 91.06 78 HIS A C 1
ATOM 568 O O . HIS A 1 78 ? -2.336 11.727 -12.445 1.00 91.06 78 HIS A O 1
ATOM 574 N N . SER A 1 79 ? -0.279 11.149 -13.110 1.00 89.25 79 SER A N 1
ATOM 575 C CA . SER A 1 79 ? -0.696 9.928 -13.793 1.00 89.25 79 SER A CA 1
ATOM 576 C C . SER A 1 79 ? 0.413 8.884 -13.768 1.00 89.25 79 SER A C 1
ATOM 578 O O . SER A 1 79 ? 1.596 9.226 -13.783 1.00 89.25 79 SER A O 1
ATOM 580 N N . LEU A 1 80 ? 0.004 7.617 -13.717 1.00 90.69 80 LEU A N 1
ATOM 581 C CA . LEU A 1 80 ? 0.869 6.444 -13.733 1.00 90.69 80 LEU A CA 1
ATOM 582 C C . LEU A 1 80 ? 0.291 5.436 -14.723 1.00 90.69 80 LEU A C 1
ATOM 584 O O . LEU A 1 80 ? -0.911 5.157 -14.692 1.00 90.69 80 LEU A O 1
ATOM 588 N N . LEU A 1 81 ? 1.145 4.887 -15.580 1.00 90.94 81 LEU A N 1
ATOM 589 C CA . LEU A 1 81 ? 0.801 3.810 -16.500 1.00 90.94 81 LEU A CA 1
ATOM 590 C C . LEU A 1 81 ? 1.786 2.655 -16.324 1.00 90.94 81 LEU A C 1
ATOM 592 O O . LEU A 1 81 ? 2.994 2.865 -16.334 1.00 90.94 81 LEU A O 1
ATOM 596 N N . VAL A 1 82 ? 1.252 1.442 -16.192 1.00 91.38 82 VAL A N 1
ATOM 597 C CA . VAL A 1 82 ? 2.021 0.191 -16.202 1.00 91.38 82 VAL A CA 1
ATOM 598 C C . VAL A 1 82 ? 1.775 -0.491 -17.540 1.00 91.38 82 VAL A C 1
ATOM 600 O O . VAL A 1 82 ? 0.616 -0.637 -17.944 1.00 91.38 82 VAL A O 1
ATOM 603 N N . ASP A 1 83 ? 2.838 -0.884 -18.237 1.00 88.94 83 ASP A N 1
ATOM 604 C CA . ASP A 1 83 ? 2.709 -1.590 -19.510 1.00 88.94 83 ASP A CA 1
ATOM 605 C C . ASP A 1 83 ? 2.212 -3.033 -19.268 1.00 88.94 83 ASP A C 1
ATOM 607 O O . ASP A 1 83 ? 2.889 -3.825 -18.610 1.00 88.94 83 ASP A O 1
ATOM 611 N N . PRO A 1 84 ? 1.033 -3.428 -19.786 1.00 89.88 84 PRO A N 1
ATOM 612 C CA . PRO A 1 84 ? 0.503 -4.771 -19.560 1.00 89.88 84 PRO A CA 1
ATOM 613 C C . PRO A 1 84 ? 1.304 -5.867 -20.279 1.00 89.88 84 PRO A C 1
ATOM 615 O O . PRO A 1 84 ? 1.156 -7.040 -19.937 1.00 89.88 84 PRO A O 1
ATOM 618 N N . ALA A 1 85 ? 2.123 -5.517 -21.278 1.00 94.62 85 ALA A N 1
ATOM 619 C CA . ALA A 1 85 ? 3.008 -6.454 -21.966 1.00 94.62 85 ALA A CA 1
ATOM 620 C C . ALA A 1 85 ? 4.392 -6.556 -21.301 1.00 94.62 85 ALA A C 1
ATOM 622 O O . ALA A 1 85 ? 5.112 -7.523 -21.555 1.00 94.62 85 ALA A O 1
ATOM 623 N N . ASN A 1 86 ? 4.759 -5.586 -20.456 1.00 88.25 86 ASN A N 1
ATOM 624 C CA . ASN A 1 86 ? 6.023 -5.559 -19.729 1.00 88.25 86 ASN A CA 1
ATOM 625 C C . ASN A 1 86 ? 5.849 -4.915 -18.342 1.00 88.25 86 ASN A C 1
ATOM 627 O O . ASN A 1 86 ? 5.850 -3.694 -18.211 1.00 88.25 86 ASN A O 1
ATOM 631 N N . SER A 1 87 ? 5.762 -5.741 -17.297 1.00 84.00 87 SER A N 1
ATOM 632 C CA . SER A 1 87 ? 5.551 -5.275 -15.919 1.00 84.00 87 SER A CA 1
ATOM 633 C C . SER A 1 87 ? 6.690 -4.426 -15.352 1.00 84.00 87 SER A C 1
ATOM 635 O O . SER A 1 87 ? 6.471 -3.740 -14.358 1.00 84.00 87 SER A O 1
ATOM 637 N N . ASP A 1 88 ? 7.871 -4.460 -15.971 1.00 87.50 88 ASP A N 1
ATOM 638 C CA . ASP A 1 88 ? 9.038 -3.687 -15.534 1.00 87.50 88 ASP A CA 1
ATOM 639 C C . ASP A 1 88 ? 9.037 -2.266 -16.106 1.00 87.50 88 ASP A C 1
ATOM 641 O O . ASP A 1 88 ? 9.934 -1.488 -15.811 1.00 87.50 88 ASP A O 1
ATOM 645 N N . ARG A 1 89 ? 8.046 -1.924 -16.939 1.00 88.25 89 ARG A N 1
ATOM 646 C CA . ARG A 1 89 ? 7.957 -0.627 -17.601 1.00 88.25 89 ARG A CA 1
ATOM 647 C C . ARG A 1 89 ? 6.853 0.219 -16.987 1.00 88.25 89 ARG A C 1
ATOM 649 O O . ARG A 1 89 ? 5.660 -0.076 -17.154 1.00 88.25 89 ARG A O 1
ATOM 656 N N . ILE A 1 90 ? 7.251 1.304 -16.326 1.00 89.00 90 ILE A N 1
ATOM 657 C CA . ILE A 1 90 ? 6.326 2.236 -15.677 1.00 89.00 90 ILE A CA 1
ATOM 658 C C . ILE A 1 90 ? 6.548 3.646 -16.223 1.00 89.00 90 ILE A C 1
ATOM 660 O O . ILE A 1 90 ? 7.668 4.145 -16.303 1.00 89.00 90 ILE A O 1
ATOM 664 N N . LEU A 1 91 ? 5.457 4.309 -16.595 1.00 90.38 91 LEU A N 1
ATOM 665 C CA . LEU A 1 91 ? 5.460 5.672 -17.119 1.00 90.38 91 LEU A CA 1
ATOM 666 C C . LEU A 1 91 ? 4.757 6.608 -16.135 1.00 90.38 91 LEU A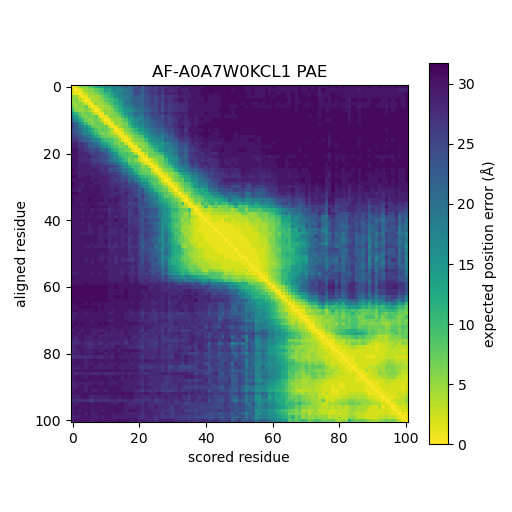 C 1
ATOM 668 O O . LEU A 1 91 ? 3.623 6.351 -15.722 1.00 90.38 91 LEU A O 1
ATOM 672 N N . PHE A 1 92 ? 5.409 7.719 -15.807 1.00 90.62 92 PHE A N 1
ATOM 673 C CA . PHE A 1 92 ? 4.914 8.747 -14.896 1.00 90.62 92 PHE A CA 1
ATOM 674 C C . PHE A 1 92 ? 4.689 10.055 -15.653 1.00 90.62 92 PHE A C 1
ATOM 676 O O . PHE A 1 92 ? 5.600 10.563 -16.304 1.00 90.62 92 PHE A O 1
ATOM 683 N N . GLY A 1 93 ? 3.482 10.614 -15.566 1.00 89.19 93 GLY A N 1
ATOM 684 C CA . GLY A 1 93 ? 3.165 11.927 -16.134 1.00 89.19 93 GLY A CA 1
ATOM 685 C C . GLY A 1 93 ? 3.212 13.034 -15.081 1.00 89.19 93 GLY A C 1
ATOM 686 O O . GLY A 1 93 ? 2.512 12.941 -14.069 1.00 89.19 93 GLY A O 1
ATOM 687 N N . SER A 1 94 ? 3.980 14.091 -15.349 1.00 89.69 94 SER A N 1
ATOM 688 C CA . SER A 1 94 ? 4.147 15.299 -14.524 1.00 89.69 94 SER A CA 1
ATOM 689 C C . SER A 1 94 ? 3.899 16.580 -15.328 1.00 89.69 94 SER A C 1
ATOM 691 O O . SER A 1 94 ? 3.683 16.533 -16.544 1.00 89.69 94 SER A O 1
ATOM 693 N N . HIS A 1 95 ? 3.975 17.753 -14.686 1.00 90.25 95 HIS A N 1
ATOM 694 C CA . HIS A 1 95 ? 3.978 19.026 -15.425 1.00 90.25 95 HIS A CA 1
ATOM 695 C C . HIS A 1 95 ? 5.185 19.171 -16.371 1.00 90.25 95 HIS A C 1
ATOM 697 O O . HIS A 1 95 ? 5.122 19.947 -17.324 1.00 90.25 95 HIS A O 1
ATOM 703 N N . ALA A 1 96 ? 6.272 18.432 -16.128 1.00 82.81 96 ALA A N 1
ATOM 704 C CA . ALA A 1 96 ? 7.477 18.453 -16.956 1.00 82.81 96 ALA A CA 1
ATOM 705 C C . ALA A 1 96 ? 7.412 17.494 -18.163 1.00 82.81 96 ALA A C 1
ATOM 707 O O . ALA A 1 96 ? 8.320 17.509 -18.995 1.00 82.81 96 ALA A O 1
ATOM 708 N N . GLY A 1 97 ? 6.356 16.681 -18.284 1.00 85.31 97 GLY A N 1
ATOM 709 C CA . GLY A 1 97 ? 6.183 15.705 -19.362 1.00 85.31 97 GLY A CA 1
ATOM 710 C C . GLY A 1 97 ? 6.054 14.273 -18.843 1.00 85.31 97 GLY A C 1
ATOM 711 O O . GLY A 1 97 ? 5.502 14.045 -17.770 1.00 85.31 97 GLY A O 1
ATOM 712 N N . ILE A 1 98 ? 6.528 13.300 -19.625 1.00 88.31 98 ILE A N 1
ATOM 713 C CA . ILE A 1 98 ? 6.495 11.874 -19.265 1.00 88.31 98 ILE A CA 1
ATOM 714 C C . ILE A 1 98 ? 7.911 11.396 -18.927 1.00 88.31 98 ILE A C 1
ATOM 716 O O . ILE A 1 98 ? 8.835 11.634 -19.704 1.00 88.31 98 ILE A O 1
ATOM 720 N N . GLN A 1 99 ? 8.064 10.714 -17.791 1.00 85.31 99 GLN A N 1
ATOM 721 C CA . GLN A 1 99 ? 9.282 10.002 -17.383 1.00 85.31 99 GLN A CA 1
ATOM 722 C C . GLN A 1 99 ? 9.029 8.488 -17.370 1.00 85.31 99 GLN A C 1
ATOM 724 O O . GLN A 1 99 ? 7.932 8.047 -17.030 1.00 85.31 99 GLN A O 1
ATOM 729 N N . GLU A 1 100 ? 10.038 7.705 -17.746 1.00 84.88 100 GLU A N 1
ATOM 730 C CA . GLU A 1 100 ? 10.009 6.236 -17.758 1.00 84.88 100 GLU A CA 1
ATOM 731 C C . GLU A 1 100 ? 10.981 5.703 -16.701 1.00 84.88 100 GLU A C 1
ATOM 733 O O . GLU A 1 100 ? 12.064 6.270 -16.527 1.00 84.88 100 GLU A O 1
ATOM 738 N N . SER A 1 101 ? 10.580 4.638 -16.008 1.00 73.12 101 SER A N 1
ATOM 739 C CA . SER A 1 101 ? 11.415 3.873 -15.081 1.00 73.12 101 SER A CA 1
ATOM 740 C C . SER A 1 101 ? 11.309 2.385 -15.356 1.00 73.12 101 SER A C 1
ATOM 742 O O . SER A 1 101 ? 10.254 1.956 -15.884 1.00 73.12 101 SER A O 1
#

Sequence (101 aa):
MKPGVSSRSSREAAPGTDTLAQPAASGQLASRRGQWKLPLGIVIVALLAIATWWVSATYNGDDGQAAPIATLDTPDFHSLLVDPANSDRILFGSHAGIQES

Secondary structure (DSSP, 8-state):
-------------------------------GGGTTHHHHHHHHHHHHHHHHHHHHHHHS--------S---S-S---EEEEETTEEEEEEEEETTEEEE-

Radius of gyration: 45.43 Å; Cα contacts (8 Å, |Δi|>4): 46; chains: 1; bounding box: 84×33×116 Å